Protein AF-A0A921FCA2-F1 (afdb_monomer_lite)

Secondary structure (DSSP, 8-state):
-----------PPPPPHHHHHHHHHHHHHTTSS-TT-HHHHHHHHHHHHHHSPPPPGGGS------TTTS-GGGSPPHHHHHHHHHHHHHHHHTT----HHHHHHHHTT--EEETTEEE----TT-------

Foldseek 3Di:
DDDDPPPPPPVPPDDDLLRQLVVLVVCVVVVVDPCPDPVNVVSVVRNVVVPDDDPDPVPDPCDPDDPVRQDPVLDDDPQLVVCLVVVCVVCVVVVHDDDPVRSSCQSVQHWDDDPNDIDGDDHPVDDPPPPD

pLDDT: mean 77.92, std 15.73, range [40.5, 94.31]

Radius of gyration: 29.5 Å; chains: 1; bounding box: 85×41×76 Å

Organism: NCBI:txid89059

Sequence (132 aa):
NCGKLTGGDTSLPAPTPSEHAAAVLNLVDDGVIEWNDQEVVRALRSALKHGLRRPNRQQRNGSPLKPHEIAPSARLTRSERMQITRIRVDLAQNGIRPQRWEIETLARGATVNYGGKGFTYPVADEWPEFVV

Structure (mmCIF, N/CA/C/O backbone):
data_AF-A0A921FCA2-F1
#
_entry.id   AF-A0A921FCA2-F1
#
loop_
_atom_site.group_PDB
_atom_site.id
_atom_site.type_symbol
_atom_site.label_atom_id
_atom_site.label_alt_id
_atom_site.label_comp_id
_atom_site.label_asym_id
_atom_site.label_entity_id
_atom_site.label_seq_id
_atom_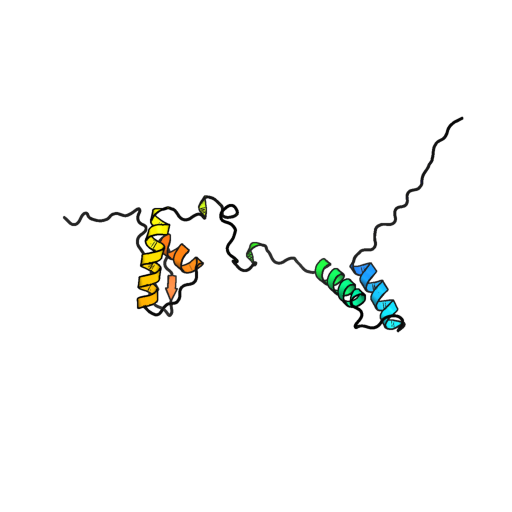site.pdbx_PDB_ins_code
_atom_site.Cartn_x
_atom_site.Cartn_y
_atom_site.Cartn_z
_atom_site.occupancy
_atom_site.B_iso_or_equiv
_atom_site.auth_seq_id
_atom_site.auth_comp_id
_atom_site.auth_asym_id
_atom_site.auth_atom_id
_atom_site.pdbx_PDB_model_num
ATOM 1 N N . ASN A 1 1 ? 62.918 28.435 -27.116 1.00 54.25 1 ASN A N 1
ATOM 2 C CA . ASN A 1 1 ? 62.820 26.976 -27.342 1.00 54.25 1 ASN A CA 1
ATOM 3 C C . ASN A 1 1 ? 62.128 26.364 -26.124 1.00 54.25 1 ASN A C 1
ATOM 5 O O . ASN A 1 1 ? 62.349 26.898 -25.046 1.00 54.25 1 ASN A O 1
ATOM 9 N N . CYS A 1 2 ? 61.310 25.321 -26.324 1.00 56.00 2 CYS A N 1
ATOM 10 C CA . CYS A 1 2 ? 60.336 24.673 -25.417 1.00 56.00 2 CYS A CA 1
ATOM 11 C C . CYS A 1 2 ? 58.984 25.416 -25.344 1.00 56.00 2 CYS A C 1
ATOM 13 O O . CYS A 1 2 ? 58.902 26.471 -24.735 1.00 56.00 2 CYS A O 1
ATOM 15 N N . GLY A 1 3 ? 57.862 24.995 -25.930 1.00 46.03 3 GLY A N 1
ATOM 16 C CA . GLY A 1 3 ? 57.455 23.739 -26.563 1.00 46.03 3 GLY A CA 1
ATOM 17 C C . GLY A 1 3 ? 55.943 23.601 -26.331 1.00 46.03 3 GLY A C 1
ATOM 18 O O . GLY A 1 3 ? 55.528 23.033 -25.329 1.00 46.03 3 GLY A O 1
ATOM 19 N N . LYS A 1 4 ? 55.113 24.212 -27.189 1.00 54.16 4 LYS A N 1
ATOM 20 C CA . LYS A 1 4 ? 53.646 24.166 -27.070 1.00 54.16 4 LYS A CA 1
ATOM 21 C C . LYS A 1 4 ? 53.149 22.895 -27.754 1.00 54.16 4 LYS A C 1
ATOM 23 O O . LYS A 1 4 ? 53.150 22.827 -28.978 1.00 54.16 4 LYS A O 1
ATOM 28 N N . LEU A 1 5 ? 52.732 21.900 -26.975 1.00 48.47 5 LEU A N 1
ATOM 29 C CA . LEU A 1 5 ? 51.967 20.773 -27.500 1.00 48.47 5 LEU A CA 1
ATOM 3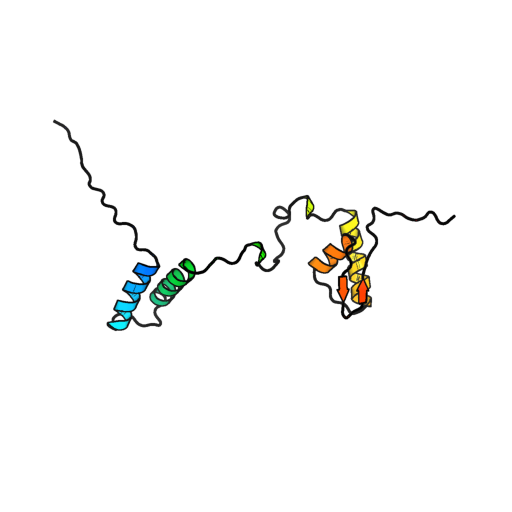0 C C . LEU A 1 5 ? 50.525 21.243 -27.705 1.00 48.47 5 LEU A C 1
ATOM 32 O O . LEU A 1 5 ? 49.713 21.246 -26.784 1.00 48.47 5 LEU A O 1
ATOM 36 N N . THR A 1 6 ? 50.211 21.678 -28.922 1.00 48.34 6 THR A N 1
ATOM 37 C CA . THR A 1 6 ? 48.843 21.630 -29.444 1.00 48.34 6 THR A CA 1
ATOM 38 C C . THR A 1 6 ? 48.477 20.160 -29.642 1.00 48.34 6 THR A C 1
ATOM 40 O O . THR A 1 6 ? 48.590 19.627 -30.742 1.00 48.34 6 THR A O 1
ATOM 43 N N . GLY A 1 7 ? 48.107 19.492 -28.548 1.00 44.19 7 GLY A N 1
ATOM 44 C CA . GLY A 1 7 ? 47.387 18.226 -28.586 1.00 44.19 7 GLY A CA 1
ATOM 45 C C . GLY A 1 7 ? 45.958 18.530 -29.000 1.00 44.19 7 GLY A C 1
ATOM 46 O O . GLY A 1 7 ? 45.168 19.037 -28.207 1.00 44.19 7 GLY A O 1
ATOM 47 N N . GLY A 1 8 ? 45.667 18.345 -30.284 1.00 50.62 8 GLY A N 1
ATOM 48 C CA . GLY A 1 8 ? 44.310 18.375 -30.799 1.00 50.62 8 GLY A CA 1
ATOM 49 C C . GLY A 1 8 ? 43.570 17.141 -30.309 1.00 50.62 8 GLY A C 1
ATOM 50 O O . GLY A 1 8 ? 43.416 16.183 -31.060 1.00 50.62 8 GLY A O 1
ATOM 51 N N . ASP A 1 9 ? 43.101 17.170 -29.066 1.00 46.41 9 ASP A N 1
ATOM 52 C CA . ASP A 1 9 ? 42.218 16.145 -28.524 1.00 46.41 9 ASP A CA 1
ATOM 53 C C . ASP A 1 9 ? 40.816 16.405 -29.081 1.00 46.41 9 ASP A C 1
ATOM 55 O O . ASP A 1 9 ? 39.911 16.887 -28.401 1.00 46.41 9 ASP A O 1
ATOM 59 N N . THR A 1 10 ? 40.633 16.106 -30.369 1.00 51.41 10 THR A N 1
ATOM 60 C CA . THR A 1 10 ? 39.296 15.911 -30.936 1.00 51.41 10 THR A CA 1
ATOM 61 C C . THR A 1 10 ? 38.802 14.571 -30.410 1.00 51.41 10 THR A C 1
ATOM 63 O O . THR A 1 10 ? 38.805 13.560 -31.109 1.00 51.41 10 THR A O 1
ATOM 66 N N . SER A 1 11 ? 38.453 14.549 -29.125 1.00 58.34 11 SER A N 1
ATOM 67 C CA . SER A 1 11 ? 37.707 13.455 -28.529 1.00 58.34 11 SER A CA 1
ATOM 68 C C . SER A 1 11 ? 36.342 13.479 -29.202 1.00 58.34 11 SER A C 1
ATOM 70 O O . SER A 1 11 ? 35.505 14.335 -28.905 1.00 58.34 11 SER A O 1
ATOM 72 N N . LEU A 1 12 ? 36.172 12.627 -30.214 1.00 64.56 12 LEU A N 1
ATOM 73 C CA . LEU A 1 12 ? 34.886 12.446 -30.868 1.00 64.56 12 LEU A CA 1
ATOM 74 C C . LEU A 1 12 ? 33.851 12.142 -29.776 1.00 64.56 12 LEU A C 1
ATOM 76 O O . LEU A 1 12 ? 34.156 11.378 -28.852 1.00 64.56 12 LEU A O 1
ATOM 80 N N . PRO A 1 13 ? 32.651 12.744 -29.831 1.00 69.50 13 PRO A N 1
ATOM 81 C CA . PRO A 1 13 ? 31.613 12.419 -28.870 1.00 69.50 13 PRO A CA 1
ATOM 82 C C . PRO A 1 13 ? 31.385 10.907 -28.899 1.00 69.50 13 PRO A C 1
ATOM 84 O O . PRO A 1 13 ? 31.275 10.310 -29.971 1.00 69.50 13 PRO A O 1
ATOM 87 N N . ALA A 1 14 ? 31.367 10.285 -27.719 1.00 72.25 14 ALA A N 1
ATOM 88 C CA . ALA A 1 14 ? 31.070 8.865 -27.617 1.00 72.25 14 ALA A CA 1
ATOM 89 C C . ALA A 1 14 ? 29.718 8.596 -28.302 1.00 72.25 14 ALA A C 1
ATOM 91 O O . ALA A 1 14 ? 28.774 9.363 -28.066 1.00 72.25 14 ALA A O 1
ATOM 92 N N . PRO A 1 15 ? 29.620 7.550 -29.142 1.00 76.88 15 PRO A N 1
ATOM 93 C CA . PRO A 1 15 ? 28.424 7.295 -29.926 1.00 76.88 15 PRO A CA 1
ATOM 94 C C . PRO A 1 15 ? 27.226 7.153 -28.999 1.00 76.88 15 PRO A C 1
ATOM 96 O O . PRO A 1 15 ? 27.290 6.498 -27.949 1.00 76.88 15 PRO A O 1
ATOM 99 N N . THR A 1 16 ? 26.120 7.782 -29.382 1.00 83.94 16 THR A N 1
ATOM 100 C CA . THR A 1 16 ? 24.892 7.650 -28.611 1.00 83.94 16 THR A CA 1
ATOM 101 C C . THR A 1 16 ? 24.437 6.187 -28.635 1.00 83.94 16 THR A C 1
ATOM 103 O O . THR A 1 16 ? 24.676 5.465 -29.603 1.00 83.94 16 THR A O 1
ATOM 106 N N . PRO A 1 17 ? 23.746 5.701 -27.594 1.00 83.88 17 PRO A N 1
ATOM 107 C CA . PRO A 1 17 ? 23.262 4.320 -27.556 1.00 83.88 17 PRO A CA 1
ATOM 108 C C . PRO A 1 17 ? 22.390 3.940 -28.764 1.00 83.88 17 PRO A C 1
ATOM 110 O O . PRO A 1 17 ? 22.397 2.788 -29.184 1.00 83.88 17 PRO A O 1
ATOM 113 N N . SER A 1 18 ? 21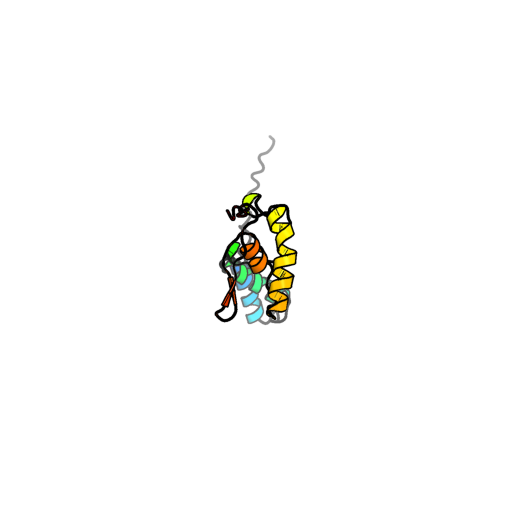.680 4.910 -29.348 1.00 83.19 18 SER A N 1
ATOM 114 C CA . SER A 1 18 ? 20.945 4.769 -30.611 1.00 83.19 18 SER A CA 1
ATOM 115 C C . SER A 1 18 ? 21.852 4.602 -31.831 1.00 83.19 18 SER A C 1
ATOM 117 O O . SER A 1 18 ? 21.587 3.733 -32.654 1.00 83.19 18 SER A O 1
ATOM 119 N N . GLU A 1 19 ? 22.927 5.386 -31.942 1.00 87.12 19 GLU A N 1
ATOM 120 C CA . GLU A 1 19 ? 23.918 5.252 -33.024 1.00 87.12 19 GLU A CA 1
ATOM 121 C C . GLU A 1 19 ? 24.658 3.916 -32.930 1.00 87.12 19 GLU A C 1
ATOM 123 O O . GLU A 1 19 ? 24.835 3.225 -33.930 1.00 87.12 19 GLU A O 1
ATOM 128 N N . HIS A 1 20 ? 25.016 3.505 -31.712 1.00 87.00 20 HIS A N 1
ATOM 129 C CA . HIS A 1 20 ? 25.615 2.201 -31.462 1.00 87.00 20 HIS A CA 1
ATOM 130 C C . HIS A 1 20 ? 24.665 1.053 -31.847 1.00 87.00 20 HIS A C 1
ATOM 132 O O . HIS A 1 20 ? 25.089 0.094 -32.483 1.00 87.00 20 HIS A O 1
ATOM 138 N N . ALA A 1 21 ? 23.370 1.144 -31.516 1.00 86.81 21 ALA A N 1
ATOM 139 C CA . ALA A 1 21 ? 22.391 0.130 -31.914 1.00 86.81 21 ALA A CA 1
ATOM 140 C C . ALA A 1 21 ? 22.175 0.072 -33.435 1.00 86.81 21 ALA A C 1
ATOM 142 O O . ALA A 1 21 ? 22.033 -1.020 -33.974 1.00 86.81 21 ALA A O 1
ATOM 143 N N . ALA A 1 22 ? 22.199 1.212 -34.133 1.00 88.44 22 ALA A N 1
ATOM 144 C CA . ALA A 1 22 ? 22.103 1.242 -35.593 1.00 88.44 22 ALA A CA 1
ATOM 145 C C . ALA A 1 22 ? 23.299 0.543 -36.262 1.00 88.44 22 ALA A C 1
ATOM 147 O O . ALA A 1 22 ? 23.113 -0.250 -37.180 1.00 88.44 22 ALA A O 1
ATOM 148 N N . ALA A 1 23 ? 24.516 0.771 -35.758 1.00 89.06 23 ALA A N 1
ATOM 149 C CA . ALA A 1 23 ? 25.706 0.076 -36.245 1.00 89.06 23 ALA A CA 1
ATOM 150 C C . ALA A 1 23 ? 25.628 -1.445 -36.018 1.00 89.06 23 ALA A C 1
ATOM 152 O O . ALA A 1 23 ? 25.995 -2.217 -36.898 1.00 89.06 23 ALA A O 1
ATOM 153 N N . VAL A 1 24 ? 25.109 -1.875 -34.863 1.00 88.19 24 VAL A N 1
ATOM 154 C CA . VAL A 1 24 ? 24.897 -3.298 -34.560 1.00 88.19 24 VAL A CA 1
ATOM 155 C C . VAL A 1 24 ? 23.860 -3.930 -35.495 1.00 88.19 24 VAL A C 1
ATOM 157 O O . VAL A 1 24 ? 24.077 -5.050 -35.942 1.00 88.19 24 VAL A O 1
ATOM 160 N N . LEU A 1 25 ? 22.771 -3.230 -35.835 1.00 90.00 25 LEU A N 1
ATOM 161 C CA . LEU A 1 25 ? 21.763 -3.740 -36.775 1.00 90.00 25 LEU A CA 1
ATOM 162 C C . LEU A 1 25 ? 22.334 -3.960 -38.180 1.00 90.00 25 LEU A C 1
ATOM 164 O O . LEU A 1 25 ? 22.082 -5.006 -38.763 1.00 90.00 25 LEU A O 1
ATOM 168 N N . ASN A 1 26 ? 23.177 -3.046 -38.672 1.00 91.25 26 ASN A N 1
ATOM 169 C CA . ASN A 1 26 ? 23.837 -3.221 -39.970 1.00 91.25 26 ASN A CA 1
ATOM 170 C C . ASN A 1 26 ? 24.697 -4.500 -40.007 1.00 91.25 26 ASN A C 1
ATOM 172 O O . ASN A 1 26 ? 24.680 -5.226 -40.991 1.00 91.25 26 ASN A O 1
ATOM 176 N N . LEU A 1 27 ? 25.402 -4.823 -38.915 1.00 88.19 27 LEU A N 1
ATOM 177 C CA . LEU A 1 27 ? 26.216 -6.045 -38.820 1.00 88.19 27 LEU A CA 1
ATOM 178 C C . LEU A 1 27 ? 25.376 -7.328 -38.772 1.00 88.19 27 LEU A C 1
ATOM 180 O O . LEU A 1 27 ? 25.840 -8.390 -39.189 1.00 88.19 27 LEU A O 1
ATOM 184 N N . VAL A 1 28 ? 24.159 -7.235 -38.240 1.00 89.5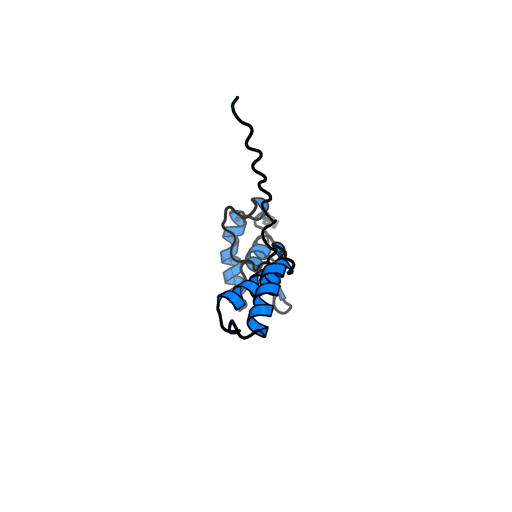6 28 VAL A N 1
ATOM 185 C CA . VAL A 1 28 ? 23.199 -8.342 -38.235 1.00 89.56 28 VAL A CA 1
ATOM 186 C C . VAL A 1 28 ? 22.599 -8.537 -39.630 1.00 89.56 28 VAL A C 1
ATOM 188 O O . VAL A 1 28 ? 22.491 -9.675 -40.083 1.00 89.56 28 VAL A O 1
ATOM 191 N N . ASP A 1 29 ? 22.281 -7.450 -40.338 1.00 89.75 29 ASP A N 1
ATOM 192 C CA . ASP A 1 29 ? 21.791 -7.487 -41.724 1.00 89.75 29 ASP A CA 1
ATOM 193 C C . ASP A 1 29 ? 22.861 -8.010 -42.704 1.00 89.75 29 ASP A C 1
ATOM 195 O O . ASP A 1 29 ? 22.543 -8.778 -43.612 1.00 89.75 29 ASP A O 1
ATOM 199 N N . ASP A 1 30 ? 24.136 -7.684 -42.465 1.00 89.94 30 ASP A N 1
ATOM 200 C CA . ASP A 1 30 ? 25.292 -8.224 -43.199 1.00 89.94 30 ASP A CA 1
ATOM 201 C C . ASP A 1 30 ? 25.596 -9.701 -42.849 1.00 89.94 30 ASP A C 1
ATOM 203 O O . ASP A 1 30 ? 26.501 -10.312 -43.423 1.00 89.94 30 ASP A O 1
ATOM 207 N N . GLY A 1 31 ? 24.865 -10.294 -41.895 1.00 85.81 31 GLY A N 1
ATOM 208 C CA . GLY A 1 31 ? 25.031 -11.684 -41.460 1.00 85.81 31 GLY A CA 1
ATOM 209 C C . GLY A 1 31 ? 26.315 -11.956 -40.669 1.00 85.81 31 GLY A C 1
ATOM 210 O O . GLY A 1 31 ? 26.684 -13.113 -40.473 1.00 85.81 31 GLY A O 1
ATOM 211 N N . VAL A 1 32 ? 27.007 -10.906 -40.217 1.00 88.00 32 VAL A N 1
ATOM 212 C CA . VAL A 1 32 ? 28.273 -10.996 -39.470 1.00 88.00 32 VAL A CA 1
ATOM 213 C C . VAL A 1 32 ? 28.029 -11.403 -38.015 1.00 88.00 32 VAL A C 1
ATOM 215 O O . VAL A 1 32 ? 28.878 -12.056 -37.408 1.00 88.00 32 VAL A O 1
ATOM 218 N N . ILE A 1 33 ? 26.879 -11.025 -37.449 1.00 86.81 33 ILE A N 1
ATOM 219 C CA . ILE A 1 33 ? 26.508 -11.296 -36.054 1.00 86.81 33 ILE A CA 1
ATOM 220 C C . ILE A 1 33 ? 25.078 -11.843 -36.002 1.00 86.81 33 ILE A C 1
ATOM 222 O O . ILE A 1 33 ? 24.194 -11.388 -36.724 1.00 86.81 33 ILE A O 1
ATOM 226 N N . GLU A 1 34 ? 24.838 -12.825 -35.135 1.00 88.00 34 GLU A N 1
ATOM 227 C CA . GLU A 1 34 ? 23.527 -13.451 -34.970 1.00 88.00 34 GLU A CA 1
ATOM 228 C C . GLU A 1 34 ? 22.632 -12.657 -34.001 1.00 88.00 34 GLU A C 1
ATOM 230 O O . GLU A 1 34 ? 23.090 -12.119 -32.992 1.00 88.00 34 GLU A O 1
ATOM 235 N N . TRP A 1 35 ? 21.319 -12.653 -34.249 1.00 89.38 35 TRP A N 1
ATOM 236 C CA . TRP A 1 35 ? 20.316 -12.026 -33.373 1.00 89.38 35 TRP A CA 1
ATOM 237 C C . TRP A 1 35 ? 20.347 -12.512 -31.916 1.00 89.38 35 TRP A C 1
ATOM 239 O O . TRP A 1 35 ? 19.884 -11.799 -31.024 1.00 89.38 35 TRP A O 1
ATOM 249 N N . ASN A 1 36 ? 20.855 -13.723 -31.676 1.00 87.81 36 ASN A N 1
ATOM 250 C CA . ASN A 1 36 ? 20.909 -14.339 -30.352 1.00 87.81 36 ASN A CA 1
ATOM 251 C C . ASN A 1 36 ? 22.171 -13.964 -29.551 1.00 87.81 36 ASN A C 1
ATOM 253 O O . ASN A 1 36 ? 22.326 -14.406 -28.412 1.00 87.81 36 ASN A O 1
ATOM 257 N N . ASP A 1 37 ? 23.075 -13.161 -30.119 1.00 90.75 37 ASP A N 1
ATOM 258 C CA . ASP A 1 37 ? 24.238 -12.666 -29.390 1.00 90.75 37 ASP A CA 1
ATOM 259 C C . ASP A 1 37 ? 23.798 -11.731 -28.248 1.00 90.75 37 ASP A C 1
ATOM 261 O O . ASP A 1 37 ? 23.008 -10.791 -28.409 1.00 90.75 37 ASP A O 1
ATOM 265 N N . GLN A 1 38 ? 24.342 -11.986 -27.062 1.00 89.25 38 GLN A N 1
ATOM 266 C CA . GLN A 1 38 ? 24.091 -11.210 -25.857 1.00 89.25 38 GLN A CA 1
ATOM 267 C C . GLN A 1 38 ? 24.428 -9.722 -26.038 1.00 89.25 38 GLN A C 1
ATOM 269 O O . GLN A 1 38 ? 23.744 -8.868 -25.461 1.00 89.25 38 GLN A O 1
ATOM 274 N N . GLU A 1 39 ? 25.450 -9.389 -26.828 1.00 85.69 39 GLU A N 1
ATOM 275 C CA . GLU A 1 39 ? 25.845 -8.002 -27.078 1.00 85.69 39 GLU A CA 1
ATOM 276 C C . GLU A 1 39 ? 24.856 -7.278 -28.005 1.00 85.69 39 GLU A C 1
ATOM 278 O O . GLU A 1 39 ? 24.544 -6.107 -27.765 1.00 85.69 39 GLU A O 1
ATOM 283 N N . VAL A 1 40 ? 24.245 -7.983 -28.967 1.00 88.88 40 VAL A N 1
ATOM 284 C CA . VAL A 1 40 ? 23.160 -7.450 -29.815 1.00 88.88 40 VAL A CA 1
ATOM 285 C C . VAL A 1 40 ? 21.933 -7.129 -28.964 1.00 88.88 40 VAL A C 1
ATOM 287 O O . VAL A 1 40 ? 21.412 -6.006 -28.984 1.00 88.88 40 VAL A O 1
ATOM 290 N N . VAL A 1 41 ? 21.517 -8.079 -28.121 1.00 90.31 41 VAL A N 1
ATOM 291 C CA . VAL A 1 41 ? 20.387 -7.898 -27.196 1.00 90.31 41 VAL A CA 1
ATOM 292 C C . VAL A 1 41 ? 20.652 -6.741 -26.228 1.00 90.31 41 VAL A C 1
ATOM 294 O O . VAL A 1 41 ? 19.756 -5.943 -25.923 1.00 90.31 41 VAL A O 1
ATOM 297 N N . ARG A 1 42 ? 21.888 -6.610 -25.739 1.00 90.44 42 ARG A N 1
ATOM 298 C CA . ARG A 1 42 ? 22.293 -5.544 -24.817 1.00 90.44 42 ARG A CA 1
ATOM 299 C C . ARG A 1 42 ? 22.299 -4.170 -25.484 1.00 90.44 42 ARG A C 1
ATOM 301 O O . ARG A 1 42 ? 21.806 -3.223 -24.861 1.00 90.44 42 ARG A O 1
ATOM 308 N N . ALA A 1 43 ? 22.812 -4.059 -26.709 1.00 89.38 43 ALA A N 1
ATOM 309 C CA . ALA A 1 43 ? 22.835 -2.820 -27.485 1.00 89.38 43 ALA A CA 1
ATOM 310 C C . ALA A 1 4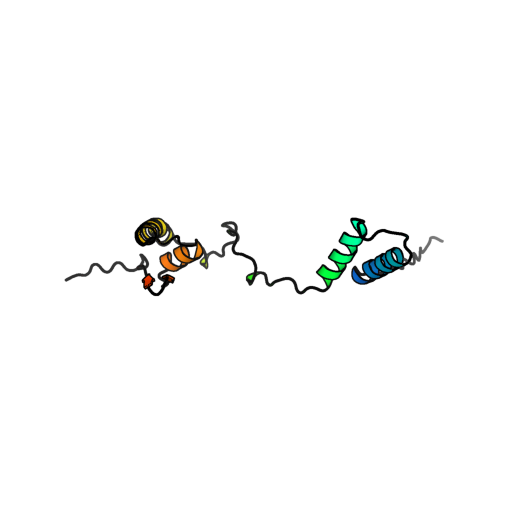3 ? 21.418 -2.333 -27.817 1.00 89.38 43 ALA A C 1
ATOM 312 O O . ALA A 1 43 ? 21.086 -1.170 -27.590 1.00 89.38 43 ALA A O 1
ATOM 313 N N . LEU A 1 44 ? 20.532 -3.233 -28.246 1.00 89.00 44 LEU A N 1
ATOM 314 C CA . LEU A 1 44 ? 19.144 -2.874 -28.527 1.00 89.00 44 LEU A CA 1
ATOM 315 C C . LEU A 1 44 ? 18.400 -2.461 -27.247 1.00 89.00 44 LEU A C 1
ATOM 317 O O . LEU A 1 44 ? 17.702 -1.445 -27.202 1.00 89.00 44 LEU A O 1
ATOM 321 N N . ARG A 1 45 ? 18.594 -3.207 -26.153 1.00 88.62 45 ARG A N 1
ATOM 322 C CA . ARG A 1 45 ? 17.988 -2.891 -24.853 1.00 88.62 45 ARG A CA 1
ATOM 323 C C . ARG A 1 45 ? 18.477 -1.558 -24.292 1.00 88.62 45 ARG A C 1
ATOM 325 O O . ARG A 1 45 ? 17.704 -0.884 -23.608 1.00 88.62 45 ARG A O 1
ATOM 332 N N . SER A 1 46 ? 19.738 -1.187 -24.515 1.00 85.69 46 SER A N 1
ATOM 333 C CA . SER A 1 46 ? 20.259 0.109 -24.079 1.00 85.69 46 SER A CA 1
ATOM 334 C C . SER A 1 46 ? 19.597 1.236 -24.876 1.00 85.69 46 SER A C 1
ATOM 336 O O . SER A 1 46 ? 19.005 2.118 -24.255 1.00 85.69 46 SER A O 1
ATOM 338 N N . ALA A 1 47 ? 19.555 1.150 -26.208 1.00 89.50 47 ALA A N 1
ATOM 339 C CA . ALA A 1 47 ? 18.884 2.133 -27.060 1.00 89.50 47 ALA A CA 1
ATOM 340 C C . ALA A 1 47 ? 17.406 2.333 -26.678 1.00 89.50 47 ALA A C 1
ATOM 342 O O . ALA A 1 47 ? 16.968 3.462 -26.449 1.00 89.50 47 ALA A O 1
ATOM 343 N N . LEU A 1 48 ? 16.656 1.241 -26.482 1.00 87.69 48 LEU A N 1
ATOM 344 C CA . LEU A 1 48 ? 15.254 1.299 -26.049 1.00 87.69 48 LEU A CA 1
ATOM 345 C C . LEU A 1 48 ? 15.091 1.959 -24.671 1.00 87.69 48 LEU A C 1
ATOM 347 O O . LEU A 1 48 ? 14.198 2.781 -24.467 1.00 87.69 48 LEU A O 1
ATOM 351 N N . LYS A 1 49 ? 15.973 1.652 -23.712 1.00 84.19 49 LYS A N 1
ATOM 352 C CA . LYS A 1 49 ? 15.952 2.283 -22.380 1.00 84.19 49 LYS A CA 1
ATOM 353 C C . LYS A 1 49 ? 16.266 3.776 -22.418 1.00 84.19 49 LYS A C 1
ATOM 355 O O . LYS A 1 49 ? 15.799 4.492 -21.535 1.00 84.19 49 LYS A O 1
ATOM 360 N N . HIS A 1 50 ? 17.061 4.229 -23.383 1.00 81.44 50 HIS A N 1
ATOM 361 C CA . HIS A 1 50 ? 17.393 5.642 -23.539 1.00 81.44 50 HIS A CA 1
ATOM 362 C C . HIS A 1 50 ? 16.209 6.466 -24.066 1.00 81.44 50 HIS A C 1
ATOM 364 O O . HIS A 1 50 ? 16.052 7.609 -23.644 1.00 81.44 50 HIS A O 1
ATOM 370 N N . GLY A 1 51 ? 15.347 5.882 -24.907 1.00 71.12 51 GLY A N 1
ATOM 371 C CA . GLY A 1 51 ? 14.139 6.544 -25.420 1.00 71.12 51 GLY A CA 1
ATOM 372 C C . GLY A 1 51 ? 12.916 6.475 -24.495 1.00 71.12 51 GLY A C 1
ATOM 373 O O . GLY A 1 51 ? 11.995 7.283 -24.619 1.00 71.12 51 GLY A O 1
ATOM 374 N N . LEU A 1 52 ? 12.879 5.529 -23.551 1.00 78.00 52 LEU A N 1
ATOM 375 C CA . LEU A 1 52 ? 11.731 5.350 -22.661 1.00 78.00 52 LEU A CA 1
ATOM 376 C C . LEU A 1 52 ? 11.710 6.374 -21.518 1.00 78.00 52 LEU A C 1
ATOM 378 O O . LEU A 1 52 ? 12.675 6.544 -20.767 1.00 78.00 52 LEU A O 1
ATOM 382 N N . ARG A 1 53 ? 10.541 6.993 -21.308 1.00 70.25 53 ARG A N 1
ATOM 383 C CA . ARG A 1 53 ? 10.275 7.815 -20.123 1.00 70.25 53 ARG A CA 1
ATOM 384 C C . ARG A 1 53 ? 10.406 6.927 -18.886 1.00 70.25 53 ARG A C 1
ATOM 386 O O . ARG A 1 53 ? 9.667 5.955 -18.730 1.00 70.25 53 ARG A O 1
ATOM 393 N N . ARG A 1 54 ? 11.357 7.241 -18.000 1.00 67.81 54 ARG A N 1
ATOM 394 C C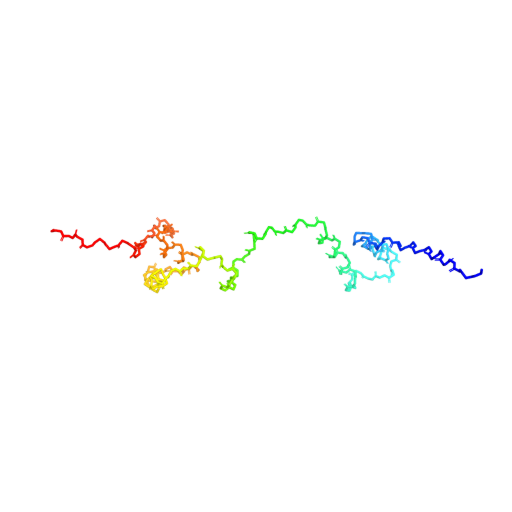A . ARG A 1 54 ? 11.519 6.497 -16.744 1.00 67.81 54 ARG A CA 1
ATOM 395 C C . ARG A 1 54 ? 10.206 6.597 -15.958 1.00 67.81 54 ARG A C 1
ATOM 397 O O . ARG A 1 54 ? 9.722 7.719 -15.786 1.00 67.81 54 ARG A O 1
ATOM 404 N N . PRO A 1 55 ? 9.630 5.475 -15.488 1.00 61.66 55 PRO A N 1
ATOM 405 C CA . PRO A 1 55 ? 8.411 5.521 -14.695 1.00 61.66 55 PRO A CA 1
ATOM 406 C C . PRO A 1 55 ? 8.631 6.446 -13.502 1.00 61.66 55 PRO A C 1
ATOM 408 O O . PRO A 1 55 ? 9.705 6.434 -12.882 1.00 61.66 55 PRO A O 1
ATOM 411 N N . ASN A 1 56 ? 7.628 7.277 -13.219 1.00 62.75 56 ASN A N 1
ATOM 412 C CA . ASN A 1 56 ? 7.693 8.236 -12.126 1.00 62.75 56 ASN A CA 1
ATOM 413 C C . ASN A 1 56 ? 8.020 7.471 -10.834 1.00 62.75 56 ASN A C 1
ATOM 415 O O . ASN A 1 56 ? 7.526 6.366 -10.614 1.00 62.75 56 ASN A O 1
ATOM 419 N N . ARG A 1 57 ? 8.858 8.039 -9.961 1.00 57.94 57 ARG A N 1
ATOM 420 C CA . ARG A 1 57 ? 9.188 7.428 -8.664 1.00 57.94 57 ARG A CA 1
ATOM 421 C C . ARG A 1 57 ? 7.921 7.109 -7.855 1.00 57.94 57 ARG A C 1
ATOM 423 O O . ARG A 1 57 ? 7.924 6.131 -7.119 1.00 57.94 57 ARG A O 1
ATOM 430 N N . GLN A 1 58 ? 6.848 7.876 -8.064 1.00 57.50 58 GLN A N 1
ATOM 431 C CA . GLN A 1 58 ? 5.517 7.660 -7.482 1.00 57.50 58 GLN A CA 1
ATOM 432 C C . GLN A 1 58 ? 4.750 6.451 -8.054 1.00 57.50 58 GLN A C 1
ATOM 434 O O . GLN A 1 58 ? 3.820 5.974 -7.421 1.00 57.50 58 GLN A O 1
ATOM 439 N N . GLN A 1 59 ? 5.133 5.939 -9.228 1.00 58.00 59 GLN A N 1
ATOM 440 C CA . GLN A 1 59 ? 4.535 4.759 -9.874 1.00 58.00 59 GLN A CA 1
ATOM 441 C C . GLN A 1 59 ? 5.268 3.453 -9.528 1.00 58.00 59 GLN A C 1
ATOM 443 O O . GLN A 1 59 ? 4.944 2.398 -10.068 1.00 58.00 59 GLN A O 1
ATOM 448 N N . ARG A 1 60 ? 6.298 3.499 -8.672 1.00 57.66 60 ARG A N 1
ATOM 449 C CA . ARG A 1 60 ? 7.011 2.292 -8.239 1.00 57.66 60 ARG A CA 1
ATOM 450 C C . ARG A 1 60 ? 6.205 1.572 -7.160 1.00 57.66 60 ARG A C 1
ATOM 452 O O . ARG A 1 60 ? 5.747 2.202 -6.213 1.00 57.66 60 ARG A O 1
ATOM 459 N N . ASN A 1 61 ? 6.088 0.250 -7.296 1.00 56.97 61 ASN A N 1
ATOM 460 C CA . ASN A 1 61 ? 5.466 -0.623 -6.301 1.00 56.97 61 ASN A CA 1
ATOM 461 C C . ASN A 1 61 ? 6.046 -0.350 -4.906 1.00 56.97 61 ASN A C 1
ATOM 463 O O . ASN A 1 61 ? 7.265 -0.262 -4.751 1.00 56.97 61 ASN A O 1
ATOM 467 N N . GLY A 1 62 ? 5.165 -0.230 -3.910 1.00 55.81 62 GLY A N 1
ATOM 468 C CA . GLY A 1 62 ? 5.471 0.080 -2.511 1.00 55.81 62 GLY A CA 1
ATOM 469 C C . GLY A 1 62 ? 6.201 -1.041 -1.771 1.00 55.81 62 GLY A C 1
ATOM 470 O O . GLY A 1 62 ? 5.741 -1.505 -0.730 1.00 55.81 62 GLY A O 1
ATOM 471 N N . SER A 1 63 ? 7.345 -1.491 -2.290 1.00 61.03 63 SER A N 1
ATOM 472 C CA . SER A 1 63 ? 8.310 -2.238 -1.489 1.00 61.03 63 SER A CA 1
ATOM 473 C C . SER A 1 63 ? 8.609 -1.420 -0.229 1.00 61.03 63 SER A C 1
ATOM 475 O O . SER A 1 63 ? 8.840 -0.214 -0.372 1.00 61.03 63 SER A O 1
ATOM 477 N N . PRO A 1 64 ? 8.599 -2.019 0.976 1.00 55.56 64 PRO A N 1
ATOM 478 C CA . PRO A 1 64 ? 8.802 -1.282 2.215 1.00 55.56 64 PRO A CA 1
ATOM 479 C C . PRO A 1 64 ? 10.049 -0.401 2.136 1.00 55.56 64 PRO A C 1
ATOM 481 O O . PRO A 1 64 ? 11.167 -0.912 2.067 1.00 55.56 64 PRO A O 1
ATOM 484 N N . LEU A 1 65 ? 9.849 0.918 2.120 1.00 58.91 65 LEU A N 1
ATOM 485 C CA . LEU A 1 65 ? 10.947 1.875 2.196 1.00 58.91 65 LEU A CA 1
ATOM 486 C C . LEU A 1 65 ? 11.708 1.637 3.498 1.00 58.91 65 LEU A C 1
ATOM 488 O O . LEU A 1 65 ? 11.112 1.280 4.526 1.00 58.91 65 LEU A O 1
ATOM 492 N N . LYS A 1 66 ? 13.028 1.836 3.475 1.00 63.34 66 LYS A N 1
ATOM 493 C CA . LYS A 1 66 ? 13.808 1.729 4.710 1.00 63.34 66 LYS A CA 1
ATOM 494 C C . LYS A 1 66 ? 13.282 2.776 5.707 1.00 63.34 66 LYS A C 1
ATOM 496 O O . LYS A 1 66 ? 12.934 3.877 5.289 1.00 63.34 66 LYS A O 1
ATOM 501 N N . PRO A 1 67 ? 13.249 2.513 7.026 1.00 59.94 67 PRO A N 1
ATOM 502 C CA . PRO A 1 67 ? 12.664 3.445 8.002 1.00 59.94 67 PRO A CA 1
ATOM 503 C C . PRO A 1 67 ? 13.225 4.881 7.971 1.00 59.94 67 PRO A C 1
ATOM 505 O O . PRO A 1 67 ? 12.528 5.821 8.346 1.00 59.94 67 PRO A O 1
ATOM 508 N N . HIS A 1 68 ? 14.469 5.066 7.515 1.00 62.53 68 HIS A N 1
ATOM 509 C CA . HIS A 1 68 ? 15.091 6.384 7.338 1.00 62.53 68 HIS A CA 1
ATOM 510 C C . HIS A 1 68 ? 14.697 7.088 6.030 1.00 62.53 68 HIS A C 1
ATOM 512 O O . HIS A 1 68 ? 14.809 8.305 5.951 1.00 62.53 68 HIS A O 1
ATOM 518 N N . GLU A 1 69 ? 14.217 6.349 5.027 1.00 65.12 69 GLU A N 1
ATOM 519 C CA . GLU A 1 69 ? 13.683 6.888 3.768 1.00 65.12 69 GLU A CA 1
ATOM 520 C C . GLU A 1 69 ? 12.230 7.365 3.920 1.00 65.12 69 GLU A C 1
ATOM 522 O O . GLU A 1 69 ? 11.726 8.105 3.077 1.00 65.12 69 GLU A O 1
ATOM 527 N N . ILE A 1 70 ? 11.553 6.960 5.000 1.00 65.44 70 ILE A N 1
ATOM 528 C CA . ILE A 1 70 ? 10.219 7.444 5.354 1.00 65.44 70 ILE A CA 1
ATOM 529 C C . ILE A 1 70 ? 10.368 8.825 5.994 1.00 65.44 70 ILE A C 1
ATOM 531 O O . ILE A 1 70 ? 10.985 8.968 7.060 1.00 65.44 70 ILE A O 1
ATOM 535 N N . ALA A 1 71 ? 9.775 9.829 5.342 1.00 71.00 71 ALA A N 1
ATOM 536 C CA . ALA A 1 71 ? 9.698 11.190 5.858 1.00 71.00 71 ALA A CA 1
ATOM 537 C C . ALA A 1 71 ? 9.155 11.185 7.299 1.00 71.00 71 ALA A C 1
ATOM 539 O O . ALA A 1 71 ? 8.264 10.385 7.594 1.00 71.00 71 ALA A O 1
ATOM 540 N N . PRO A 1 72 ? 9.642 12.055 8.202 1.00 64.38 72 PRO A N 1
ATOM 541 C CA . PRO A 1 72 ? 9.191 12.085 9.594 1.00 64.38 72 PRO A CA 1
ATOM 542 C C . PRO A 1 72 ? 7.664 12.110 9.753 1.00 64.38 72 PRO A C 1
ATOM 544 O O . PRO A 1 72 ? 7.141 11.395 10.599 1.00 64.38 72 PRO A O 1
ATOM 547 N N . SER A 1 73 ? 6.956 12.835 8.882 1.00 62.91 73 SER A N 1
ATOM 548 C CA . SER A 1 73 ? 5.488 12.922 8.840 1.00 62.91 73 SER A CA 1
ATOM 549 C C . SER A 1 73 ? 4.780 11.634 8.408 1.00 62.91 73 SER A C 1
ATOM 551 O O . SER A 1 73 ? 3.625 11.416 8.748 1.00 62.91 73 SER A O 1
ATOM 553 N N . ALA A 1 74 ? 5.456 10.763 7.662 1.00 71.06 74 ALA A N 1
ATOM 554 C CA . ALA A 1 74 ? 4.917 9.479 7.229 1.00 71.06 74 ALA A CA 1
ATOM 555 C C . ALA A 1 74 ? 5.194 8.353 8.242 1.00 71.06 74 ALA A C 1
ATOM 557 O O . ALA A 1 74 ? 4.738 7.223 8.055 1.00 71.06 74 ALA A O 1
ATOM 558 N N . ARG A 1 75 ? 5.933 8.622 9.324 1.00 80.56 75 ARG A N 1
ATOM 559 C CA . ARG A 1 75 ? 6.184 7.636 10.379 1.00 80.56 75 ARG A CA 1
ATOM 560 C C . ARG A 1 75 ? 4.968 7.536 11.285 1.00 80.56 75 ARG A C 1
ATOM 562 O O . ARG A 1 75 ? 4.465 8.545 11.753 1.00 80.56 75 ARG A O 1
ATOM 569 N N . LEU A 1 76 ? 4.560 6.306 11.579 1.00 82.50 76 LEU A N 1
ATOM 570 C CA . LEU A 1 76 ? 3.508 6.069 12.561 1.00 82.50 76 LEU A CA 1
ATOM 571 C C . LEU A 1 76 ? 3.989 6.425 13.970 1.00 82.50 76 LEU A C 1
ATOM 573 O O . LEU A 1 76 ? 5.102 6.022 14.360 1.00 82.50 76 LEU A O 1
ATOM 577 N N . THR A 1 77 ? 3.135 7.115 14.720 1.00 85.75 77 THR A N 1
ATOM 578 C CA . THR A 1 77 ? 3.320 7.449 16.136 1.00 85.75 77 THR A CA 1
ATOM 579 C C . THR A 1 77 ? 3.262 6.188 17.007 1.00 85.75 77 THR A C 1
ATOM 581 O O . THR A 1 77 ? 2.935 5.087 16.553 1.00 85.75 77 THR A O 1
ATOM 584 N N . ARG A 1 78 ? 3.628 6.304 18.290 1.00 84.88 78 ARG A N 1
ATOM 585 C CA . ARG A 1 78 ? 3.606 5.156 19.213 1.00 84.88 78 ARG A CA 1
ATOM 586 C C . ARG A 1 78 ? 2.187 4.617 19.423 1.00 84.88 78 ARG A C 1
ATOM 588 O O . ARG A 1 78 ? 2.021 3.401 19.484 1.00 84.88 78 ARG A O 1
ATOM 595 N N . SER A 1 79 ? 1.199 5.502 19.529 1.00 83.75 79 SER A N 1
ATOM 596 C CA . SER A 1 79 ? -0.206 5.141 19.720 1.00 83.75 79 SER A CA 1
ATOM 597 C C . SER A 1 79 ? -0.781 4.454 18.480 1.00 83.75 79 SER A C 1
ATOM 599 O O . SER A 1 79 ? -1.319 3.354 18.593 1.00 83.75 79 SER A O 1
ATOM 601 N N . GLU A 1 80 ? -0.541 5.007 17.288 1.00 87.31 80 GLU A N 1
ATOM 602 C CA . GLU A 1 80 ? -0.947 4.398 16.013 1.00 87.31 80 GLU A CA 1
ATOM 603 C C . GLU A 1 80 ? -0.350 2.992 15.845 1.00 87.31 80 GLU A C 1
ATOM 605 O O . GLU A 1 80 ? -1.045 2.041 15.489 1.00 87.31 80 GLU A O 1
ATOM 610 N N . ARG A 1 81 ? 0.940 2.811 16.176 1.00 88.12 81 ARG A N 1
ATOM 611 C CA . ARG A 1 81 ? 1.594 1.489 16.139 1.00 88.12 81 ARG A CA 1
ATOM 612 C C . ARG A 1 81 ? 0.963 0.483 17.093 1.00 88.12 81 ARG A C 1
ATOM 614 O O . ARG A 1 81 ? 0.918 -0.700 16.767 1.00 88.12 81 ARG A O 1
ATOM 621 N N . MET A 1 82 ? 0.510 0.930 18.261 1.00 87.31 82 MET A N 1
ATOM 622 C CA . MET A 1 82 ? -0.141 0.063 19.243 1.00 87.31 82 MET A CA 1
ATOM 623 C C . MET A 1 82 ? -1.507 -0.420 18.737 1.00 87.31 82 MET A C 1
ATOM 625 O O . MET A 1 82 ? -1.889 -1.566 18.969 1.00 87.31 82 MET A O 1
ATOM 629 N N . GLN A 1 83 ? -2.202 0.421 17.969 1.00 88.75 83 GLN A N 1
ATOM 630 C CA . GLN A 1 83 ? -3.514 0.120 17.405 1.00 88.75 83 GLN A CA 1
ATOM 631 C C . GLN A 1 83 ? -3.466 -0.874 16.231 1.00 88.75 83 GLN A C 1
ATOM 633 O O . GLN A 1 83 ? -4.423 -1.621 16.027 1.00 88.75 83 GLN A O 1
ATOM 638 N N . ILE A 1 84 ? -2.341 -0.959 15.507 1.00 91.12 84 ILE A N 1
ATOM 639 C CA . ILE A 1 84 ? -2.149 -1.864 14.355 1.00 91.12 84 ILE A CA 1
ATOM 640 C C . ILE A 1 84 ? -2.534 -3.310 14.671 1.00 91.12 84 ILE A C 1
ATOM 642 O O . ILE A 1 84 ? -3.206 -3.956 13.868 1.00 91.12 84 ILE A O 1
ATOM 646 N N . THR A 1 85 ? -2.101 -3.840 15.816 1.00 91.31 85 THR A N 1
ATOM 647 C CA . THR A 1 85 ? -2.382 -5.236 16.177 1.00 91.31 85 THR A CA 1
ATOM 648 C C . THR A 1 85 ? -3.877 -5.455 16.386 1.00 91.31 85 THR A C 1
ATOM 650 O O . THR A 1 85 ? -4.418 -6.436 15.883 1.00 91.31 85 THR A O 1
ATOM 653 N N . ARG A 1 86 ? -4.561 -4.514 17.050 1.00 92.12 86 ARG A N 1
ATOM 654 C CA . ARG A 1 86 ? -6.017 -4.558 17.248 1.00 92.12 86 ARG A CA 1
ATOM 655 C C . ARG A 1 86 ? -6.759 -4.519 15.910 1.00 92.12 86 ARG A C 1
ATOM 657 O O . ARG A 1 86 ? -7.607 -5.372 15.679 1.00 92.12 86 ARG A O 1
ATOM 664 N N . ILE A 1 87 ? -6.385 -3.596 15.019 1.00 93.38 87 ILE A N 1
ATOM 665 C CA . ILE A 1 87 ? -6.968 -3.471 13.671 1.00 93.38 87 ILE A CA 1
ATOM 666 C C . ILE A 1 87 ? -6.783 -4.771 12.879 1.00 93.38 87 ILE A C 1
ATOM 668 O O . ILE A 1 87 ? -7.720 -5.267 12.266 1.00 93.38 87 ILE A O 1
ATOM 672 N N . ARG A 1 88 ? -5.585 -5.369 12.914 1.00 93.44 88 ARG A N 1
ATOM 673 C CA . ARG A 1 88 ? -5.312 -6.637 12.219 1.00 93.44 88 ARG A CA 1
ATOM 674 C C . ARG A 1 88 ? -6.196 -7.777 12.703 1.00 93.44 88 ARG A C 1
ATOM 676 O O . ARG A 1 88 ? -6.686 -8.538 11.876 1.00 93.44 88 ARG A O 1
ATOM 683 N N . VAL A 1 89 ? -6.355 -7.911 14.018 1.00 94.31 89 VAL A N 1
ATOM 684 C CA . VAL A 1 89 ? -7.180 -8.970 14.610 1.00 94.31 89 VAL A CA 1
ATOM 685 C C . VAL A 1 89 ? -8.644 -8.788 14.218 1.00 94.31 89 VAL A C 1
ATOM 687 O O . VAL A 1 89 ? -9.259 -9.743 13.759 1.00 94.31 89 VAL A O 1
ATOM 690 N N . ASP A 1 90 ? -9.174 -7.571 14.322 1.00 94.00 90 ASP A N 1
ATOM 691 C CA . ASP A 1 90 ? -10.564 -7.265 13.971 1.00 94.00 90 ASP A CA 1
ATOM 692 C C . ASP A 1 90 ? -10.851 -7.495 12.474 1.00 94.00 90 ASP A C 1
ATOM 694 O O . ASP A 1 90 ? -11.801 -8.184 12.099 1.00 94.00 90 ASP A O 1
ATOM 698 N N . LEU A 1 91 ? -9.966 -7.034 11.585 1.00 94.06 91 LEU A N 1
ATOM 699 C CA . LEU A 1 91 ? -10.098 -7.300 10.148 1.00 94.06 91 LEU A CA 1
ATOM 700 C C . LEU A 1 91 ? -10.023 -8.801 9.835 1.00 94.06 91 LEU A C 1
ATOM 702 O O . LEU A 1 91 ? -10.822 -9.297 9.042 1.00 94.06 91 LEU A O 1
ATOM 706 N N . ALA A 1 92 ? -9.135 -9.546 10.500 1.00 93.50 92 ALA A N 1
ATOM 707 C CA . ALA A 1 92 ? -9.048 -10.995 10.335 1.00 93.50 92 ALA A CA 1
ATOM 708 C C . ALA A 1 92 ? -10.315 -11.723 10.823 1.00 93.50 92 ALA A C 1
ATOM 710 O O . ALA A 1 92 ? -10.733 -12.688 10.186 1.00 93.50 92 ALA A O 1
ATOM 711 N N . GLN A 1 93 ? -10.959 -11.246 11.896 1.00 94.06 93 GLN A N 1
ATOM 712 C CA . GLN A 1 93 ? -12.260 -11.754 12.358 1.00 94.06 93 GLN A CA 1
ATOM 713 C C . GLN A 1 93 ? -13.375 -11.502 11.334 1.00 94.06 93 GLN A C 1
ATOM 715 O O . GLN A 1 93 ? -14.272 -12.327 11.186 1.00 94.06 93 GLN A O 1
ATOM 720 N N . ASN A 1 94 ? -13.283 -10.413 10.568 1.00 92.50 94 ASN A N 1
ATOM 721 C CA . ASN A 1 94 ? -14.163 -10.137 9.429 1.00 92.50 94 ASN A CA 1
ATOM 722 C C . ASN A 1 94 ? -13.745 -10.901 8.148 1.00 92.50 94 ASN A C 1
ATOM 724 O O . ASN A 1 94 ? -14.312 -10.666 7.082 1.00 92.50 94 ASN A O 1
ATOM 728 N N . GLY A 1 95 ? -12.751 -11.797 8.219 1.00 93.69 95 GLY A N 1
ATOM 729 C CA . GLY A 1 95 ? -12.246 -12.566 7.076 1.00 93.69 95 GLY A CA 1
ATOM 730 C C . GLY A 1 95 ? -11.397 -11.754 6.091 1.00 93.69 95 GLY A C 1
ATOM 731 O O . GLY A 1 95 ? -11.085 -12.231 5.000 1.00 93.69 95 GLY A O 1
ATOM 732 N N . ILE A 1 96 ? -11.008 -10.533 6.457 1.00 93.56 96 ILE A N 1
ATOM 733 C CA . ILE A 1 96 ? -10.256 -9.614 5.606 1.00 93.56 96 ILE A CA 1
ATOM 734 C C . ILE A 1 96 ? -8.760 -9.841 5.832 1.00 93.56 96 ILE A C 1
ATOM 736 O O . ILE A 1 96 ? -8.277 -9.904 6.963 1.00 93.56 96 ILE A O 1
ATOM 740 N N . ARG A 1 97 ? -8.002 -9.939 4.735 1.00 93.00 97 ARG A N 1
ATOM 741 C CA . ARG A 1 97 ? -6.532 -9.952 4.750 1.00 93.00 97 ARG A CA 1
ATOM 742 C C . ARG A 1 97 ? -6.012 -8.587 4.303 1.00 93.00 97 ARG A C 1
ATOM 744 O O . ARG A 1 97 ? -5.825 -8.388 3.104 1.00 93.00 97 ARG A O 1
ATOM 751 N N . PRO A 1 98 ? -5.799 -7.650 5.239 1.00 88.69 98 PRO A N 1
ATOM 752 C CA . PRO A 1 98 ? -5.469 -6.284 4.879 1.00 88.69 98 PRO A CA 1
ATOM 753 C C . PRO A 1 98 ? -4.032 -6.146 4.380 1.00 88.69 98 PRO A C 1
ATOM 755 O O . PRO A 1 98 ? -3.096 -6.767 4.897 1.00 88.69 98 PRO A O 1
ATOM 758 N N . GLN A 1 99 ? -3.848 -5.274 3.396 1.00 88.69 99 GLN A N 1
ATOM 759 C CA . GLN A 1 99 ? -2.533 -4.831 2.960 1.00 88.69 99 GLN A CA 1
ATOM 760 C C . GLN A 1 99 ? -1.930 -3.871 3.982 1.00 88.69 99 GLN A C 1
ATOM 762 O O . GLN A 1 99 ? -2.619 -3.209 4.755 1.00 88.69 99 GLN A O 1
ATOM 767 N N . ARG A 1 100 ? -0.601 -3.748 3.968 1.00 85.94 100 ARG A N 1
ATOM 768 C CA . ARG A 1 100 ? 0.113 -2.895 4.923 1.00 85.94 100 ARG A CA 1
ATOM 769 C C . ARG A 1 100 ? -0.375 -1.445 4.902 1.00 85.94 100 ARG A C 1
ATOM 771 O O . ARG A 1 100 ? -0.605 -0.887 5.968 1.00 85.94 100 ARG A O 1
ATOM 778 N N . TRP A 1 101 ? -0.530 -0.857 3.716 1.00 87.62 101 TRP A N 1
ATOM 779 C CA . TRP A 1 101 ? -0.963 0.533 3.594 1.00 87.62 101 TRP A CA 1
ATOM 780 C C . TRP A 1 101 ? -2.377 0.736 4.150 1.00 87.62 101 TRP A C 1
ATOM 782 O O . TRP A 1 101 ? -2.605 1.752 4.790 1.00 87.62 101 TRP A O 1
ATOM 792 N N . GLU A 1 102 ? -3.274 -0.247 3.997 1.00 91.50 102 GLU A N 1
ATOM 793 C CA . GLU A 1 102 ? -4.659 -0.173 4.483 1.00 91.50 102 GLU A CA 1
ATOM 794 C C . GLU A 1 102 ? -4.701 -0.094 6.011 1.00 91.50 102 GLU A C 1
ATOM 796 O O . GLU A 1 102 ? -5.402 0.732 6.591 1.00 91.50 102 GLU A O 1
ATOM 801 N N . ILE A 1 103 ? -3.872 -0.900 6.676 1.00 91.88 103 ILE A N 1
ATOM 802 C CA . ILE A 1 103 ? -3.729 -0.880 8.134 1.00 91.88 103 ILE A CA 1
ATOM 803 C C . ILE A 1 103 ? -3.143 0.457 8.592 1.00 91.88 103 ILE A C 1
ATOM 805 O O . ILE A 1 103 ? -3.594 1.021 9.583 1.00 91.88 103 ILE A O 1
ATOM 809 N N . GLU A 1 104 ? -2.134 0.967 7.884 1.00 89.75 104 GLU A N 1
ATOM 810 C CA . GLU A 1 104 ? -1.507 2.249 8.210 1.00 89.75 104 GLU A CA 1
ATOM 811 C C . GLU A 1 104 ? -2.455 3.436 7.977 1.00 89.75 104 GLU A C 1
ATOM 813 O O . GLU A 1 104 ? -2.373 4.423 8.701 1.00 89.75 104 GLU A O 1
ATOM 818 N N . THR A 1 105 ? -3.361 3.364 6.999 1.00 90.50 105 THR A N 1
ATOM 819 C CA . THR A 1 105 ? -4.420 4.368 6.812 1.00 90.50 105 THR A CA 1
ATOM 820 C C . THR A 1 105 ? -5.481 4.280 7.902 1.00 90.50 105 THR A C 1
ATOM 822 O O . THR A 1 105 ? -5.863 5.308 8.454 1.00 90.50 105 THR A O 1
ATOM 825 N N . LEU A 1 106 ? -5.900 3.069 8.275 1.00 92.00 106 LEU A N 1
ATOM 826 C CA . LEU A 1 106 ? -6.875 2.846 9.345 1.00 92.00 106 LEU A CA 1
ATOM 827 C C . LEU A 1 106 ? -6.339 3.284 10.712 1.00 92.00 106 LEU A C 1
ATOM 829 O O . LEU A 1 106 ? -7.060 3.912 11.479 1.00 92.00 106 LEU A O 1
ATOM 833 N N . ALA A 1 107 ? -5.063 3.016 11.002 1.00 90.50 107 ALA A N 1
ATOM 834 C CA . ALA A 1 107 ? -4.415 3.450 12.240 1.00 90.50 107 ALA A CA 1
ATOM 835 C C . ALA A 1 107 ? -4.329 4.981 12.363 1.00 90.50 107 ALA A C 1
ATOM 837 O O . ALA A 1 107 ? -4.275 5.495 13.472 1.00 90.50 107 ALA A O 1
ATOM 838 N N . ARG A 1 108 ? -4.345 5.704 11.236 1.00 86.56 108 ARG A N 1
ATOM 839 C CA . ARG A 1 108 ? -4.390 7.175 11.187 1.00 86.56 108 ARG A CA 1
ATOM 840 C C . ARG A 1 108 ? -5.813 7.748 11.222 1.00 86.56 108 ARG A C 1
ATOM 842 O O . ARG A 1 108 ? -5.973 8.955 11.083 1.00 86.56 108 ARG A O 1
ATOM 849 N N . GLY A 1 109 ? -6.839 6.904 11.351 1.00 88.62 109 GLY A N 1
ATOM 850 C CA . GLY A 1 109 ? -8.242 7.327 11.399 1.00 88.62 109 GLY A CA 1
ATOM 851 C C . GLY A 1 109 ? -8.922 7.487 10.042 1.00 88.62 109 GLY A C 1
ATOM 852 O O . GLY A 1 109 ? -10.049 7.972 9.975 1.00 88.62 109 GLY A O 1
ATOM 853 N N . ALA A 1 110 ? -8.276 7.082 8.945 1.00 89.50 110 ALA A N 1
ATOM 854 C CA . ALA A 1 110 ? -8.947 7.049 7.650 1.00 89.50 110 ALA A CA 1
ATOM 855 C C . ALA A 1 110 ? -10.005 5.934 7.608 1.00 89.50 110 ALA A C 1
ATOM 857 O O . ALA A 1 110 ? -9.981 4.994 8.402 1.00 89.50 110 ALA A O 1
ATOM 858 N N . THR A 1 111 ? -10.910 6.020 6.633 1.00 93.12 111 THR A N 1
ATOM 859 C CA . THR A 1 111 ? -11.906 4.975 6.365 1.00 93.12 111 THR A CA 1
ATOM 860 C C . THR A 1 111 ? -11.474 4.141 5.165 1.00 93.12 111 THR A C 1
ATOM 862 O O . THR A 1 111 ? -11.153 4.699 4.115 1.00 93.12 111 THR A O 1
ATOM 865 N N . VAL A 1 112 ? -11.474 2.813 5.299 1.00 93.12 112 VAL A N 1
ATOM 866 C CA . VAL A 1 112 ? -11.172 1.878 4.200 1.00 93.12 112 VAL A CA 1
ATOM 867 C C . VAL A 1 112 ? -12.390 1.004 3.928 1.00 93.12 112 VAL A C 1
ATOM 869 O O . VAL A 1 112 ? -12.987 0.455 4.852 1.00 93.12 112 VAL A O 1
ATOM 872 N N . ASN A 1 113 ? -12.756 0.871 2.652 1.00 92.81 113 ASN A N 1
ATOM 873 C CA . ASN A 1 113 ? -13.910 0.087 2.221 1.00 92.81 113 ASN A CA 1
ATOM 874 C C . ASN A 1 113 ? -13.475 -1.286 1.705 1.00 92.81 113 ASN A C 1
ATOM 876 O O . ASN A 1 113 ? -12.731 -1.379 0.729 1.00 92.81 113 ASN A O 1
ATOM 880 N N . TYR A 1 114 ? -14.016 -2.346 2.302 1.00 90.56 114 TYR A N 1
ATOM 881 C CA . TYR A 1 114 ? -13.835 -3.725 1.860 1.00 90.56 114 TYR A CA 1
ATOM 882 C C . TYR A 1 114 ? -15.180 -4.298 1.422 1.00 90.56 114 TYR A C 1
ATOM 884 O O . TYR A 1 114 ? -16.094 -4.426 2.233 1.00 90.56 114 TYR A O 1
ATOM 892 N N . GLY A 1 115 ? -15.327 -4.618 0.132 1.00 84.12 115 GLY A N 1
ATOM 893 C CA . GLY A 1 115 ? -16.542 -5.264 -0.386 1.00 84.12 115 GLY A CA 1
ATOM 894 C C . GLY A 1 115 ? -17.845 -4.505 -0.090 1.00 84.12 115 GLY A C 1
ATOM 895 O O . GLY A 1 115 ? -18.876 -5.130 0.120 1.00 84.12 115 GLY A O 1
ATOM 896 N N . GLY A 1 116 ? -17.794 -3.169 -0.014 1.00 88.19 116 GLY A N 1
ATOM 897 C CA . GLY A 1 116 ? -18.946 -2.315 0.307 1.00 88.19 116 GLY A CA 1
ATOM 898 C C . GLY A 1 116 ? -19.148 -2.010 1.797 1.00 88.19 116 GLY A C 1
ATOM 899 O O . GLY A 1 116 ? -19.989 -1.178 2.123 1.00 88.19 116 GLY A O 1
ATOM 900 N N . LYS A 1 117 ? -18.363 -2.611 2.701 1.00 91.00 117 LYS A N 1
ATOM 901 C CA . LYS A 1 117 ? -18.368 -2.296 4.137 1.00 91.00 117 LYS A CA 1
ATOM 902 C C . LYS A 1 117 ? -17.199 -1.372 4.481 1.00 91.00 117 LYS A C 1
ATOM 904 O O . LYS A 1 117 ? -16.044 -1.720 4.236 1.00 91.00 117 LYS A O 1
ATOM 909 N N . GLY A 1 118 ? -17.506 -0.203 5.037 1.00 91.50 118 GLY A N 1
ATOM 910 C CA . GLY A 1 118 ? -16.508 0.754 5.515 1.00 91.50 118 GLY A CA 1
ATOM 911 C C . GLY A 1 118 ? -16.019 0.421 6.919 1.00 91.50 118 GLY A C 1
ATOM 912 O O . GLY A 1 118 ? -16.808 0.039 7.782 1.00 91.50 118 GLY A O 1
ATOM 913 N N . PHE A 1 119 ? -14.716 0.570 7.136 1.00 92.94 119 PHE A N 1
ATOM 914 C CA . PHE A 1 119 ? -14.065 0.397 8.429 1.00 92.94 119 PHE A CA 1
ATOM 915 C C . PHE A 1 119 ? -13.332 1.677 8.801 1.00 92.94 119 PHE A C 1
ATOM 917 O O . PHE A 1 119 ? -12.571 2.211 7.994 1.00 92.94 119 PHE A O 1
ATOM 924 N N . THR A 1 120 ? -13.535 2.123 10.036 1.00 92.44 120 THR A N 1
ATOM 925 C CA . THR A 1 120 ? -12.911 3.313 10.617 1.00 92.44 120 THR A CA 1
ATOM 926 C C . THR A 1 120 ? -12.565 2.993 12.061 1.00 92.44 120 THR A C 1
ATOM 928 O O . THR A 1 120 ? -13.345 2.340 12.754 1.00 92.44 120 THR A O 1
ATOM 931 N N . TYR A 1 121 ? -11.404 3.450 12.521 1.00 90.25 121 TYR A N 1
ATOM 932 C CA . TYR A 1 121 ? -10.976 3.271 13.903 1.00 90.25 121 TYR A CA 1
ATOM 933 C C . TYR A 1 121 ? -10.654 4.636 14.512 1.00 90.25 121 TYR A C 1
ATOM 935 O O . TYR A 1 121 ? -10.027 5.452 13.835 1.00 90.25 121 TYR A O 1
ATOM 943 N N . PRO A 1 122 ? -11.069 4.900 15.763 1.00 83.94 122 PRO A N 1
ATOM 944 C CA . PRO A 1 122 ? -10.780 6.171 16.414 1.00 83.94 122 PRO A CA 1
ATOM 945 C C . PRO A 1 122 ? -9.270 6.328 16.591 1.00 83.94 122 PRO A C 1
ATOM 947 O O . PRO A 1 122 ? -8.596 5.387 17.017 1.00 83.94 122 PRO A O 1
ATOM 950 N N . VAL A 1 123 ? -8.734 7.500 16.254 1.00 75.31 123 VAL A N 1
ATOM 951 C CA . VAL A 1 123 ? -7.330 7.826 16.524 1.00 75.31 123 VAL A CA 1
ATOM 952 C C . VAL A 1 123 ? -7.192 8.031 18.026 1.00 75.31 123 VAL A C 1
ATOM 954 O O . VAL A 1 123 ? -7.995 8.730 18.632 1.00 75.31 123 VAL A O 1
ATOM 957 N N . ALA A 1 124 ? -6.170 7.431 18.630 1.00 65.06 124 ALA A N 1
ATOM 958 C CA . ALA A 1 124 ? -5.965 7.425 20.081 1.00 65.06 124 ALA A CA 1
ATOM 959 C C . ALA A 1 124 ? -5.788 8.814 20.747 1.00 65.06 124 ALA A C 1
ATOM 961 O O . ALA A 1 124 ? -5.614 8.861 21.962 1.00 65.06 124 ALA A O 1
ATOM 962 N N . ASP A 1 125 ? -5.802 9.915 19.985 1.00 59.56 125 ASP A N 1
ATOM 963 C CA . ASP A 1 125 ? -5.852 11.283 20.526 1.00 59.56 125 ASP A CA 1
ATOM 964 C C . ASP A 1 125 ? -7.255 11.683 21.011 1.00 59.56 125 ASP A C 1
ATOM 966 O O . ASP A 1 125 ? -7.390 12.626 21.788 1.00 59.56 125 ASP A O 1
ATOM 970 N N . GLU A 1 126 ? -8.299 10.944 20.633 1.00 52.59 126 GLU A N 1
ATOM 971 C CA . GLU A 1 126 ? -9.619 11.083 21.238 1.00 52.59 126 GLU A CA 1
ATOM 972 C C . GLU A 1 126 ? -9.781 10.017 22.326 1.00 52.59 126 GLU A C 1
ATOM 974 O O . GLU A 1 126 ? -10.005 8.837 22.055 1.00 52.59 126 GLU A O 1
ATOM 979 N N . TRP A 1 127 ? -9.673 10.444 23.583 1.00 55.78 127 TRP A N 1
ATOM 980 C CA . TRP A 1 127 ? -10.365 9.795 24.694 1.00 55.78 127 TRP A CA 1
ATOM 981 C C . TRP A 1 127 ? -11.742 10.459 24.849 1.00 55.78 127 TRP A C 1
ATOM 983 O O . TRP A 1 127 ? -11.805 11.530 25.455 1.00 55.78 127 TRP A O 1
ATOM 993 N N . PRO A 1 128 ? -12.858 9.875 24.372 1.00 48.16 128 PRO A N 1
ATOM 994 C CA . PRO A 1 128 ? -14.183 10.332 24.744 1.00 48.16 128 PRO A CA 1
ATOM 995 C C . PRO A 1 128 ? -14.771 9.347 25.759 1.00 48.16 128 PRO A C 1
ATOM 997 O O . PRO A 1 128 ? -15.641 8.547 25.437 1.00 48.16 128 PRO A O 1
ATOM 1000 N N . GLU A 1 129 ? -14.300 9.408 27.003 1.00 46.12 129 GLU A N 1
ATOM 1001 C CA . GLU A 1 129 ? -15.047 8.871 28.147 1.00 46.12 129 GLU A CA 1
ATOM 1002 C C . GLU A 1 129 ? -15.421 10.026 29.086 1.00 46.12 129 GLU A C 1
ATOM 1004 O O . GLU A 1 129 ? -15.032 10.081 30.246 1.00 46.12 129 GLU A O 1
ATOM 1009 N N . PHE A 1 130 ? -16.192 10.982 28.562 1.00 48.09 130 PHE A N 1
ATOM 1010 C CA . PHE A 1 130 ? -17.193 11.678 29.369 1.00 48.09 130 PHE A CA 1
ATOM 1011 C C . PHE A 1 130 ? -18.553 11.124 28.960 1.00 48.09 130 PHE A C 1
ATOM 1013 O O . PHE A 1 130 ? -19.227 11.661 28.084 1.00 48.09 130 PHE A O 1
ATOM 1020 N N . VAL A 1 131 ? -18.935 10.014 29.583 1.00 45.06 131 VAL A N 1
ATOM 1021 C CA . VAL A 1 131 ? -20.348 9.667 29.712 1.00 45.06 131 VAL A CA 1
ATOM 1022 C C . VAL A 1 131 ? -20.752 10.173 31.095 1.00 45.06 131 VAL A C 1
ATOM 1024 O O . VAL A 1 131 ? -20.256 9.664 32.099 1.00 45.06 131 VAL A O 1
ATOM 1027 N N . VAL A 1 132 ? -21.536 11.256 31.114 1.00 40.50 132 VAL A N 1
ATOM 1028 C CA . VAL A 1 132 ? -22.215 11.806 32.303 1.00 40.50 132 VAL A CA 1
ATOM 1029 C C . VAL A 1 132 ? -23.373 10.898 32.692 1.00 40.50 132 VAL A C 1
ATOM 1031 O O . VAL A 1 132 ? -24.041 10.393 31.760 1.00 40.50 132 VAL A O 1
#